Protein AF-T2M434-F1 (afdb_monomer)

Secondary structure (DSSP, 8-state):
-------S----HHHHHHHHHHHHHHHHHHHHHHTT----PPPPHHHHHT-EEEE--S-B-TTT-PBPPTT-EEEE-TTT--EEEHHHHHHHHTT-SB-TTT-PBPP-S-HHHHHHHHHHHHHHHHHHHHHHHHHHH--

Nearest PDB structures (foldseek):
  6w9d-assembly3_H  TM=8.564E-01  e=2.076E-05  Homo sapiens
  5zc4-assembly2_D  TM=8.703E-01  e=7.384E-05  Homo sapiens
  8grm-assembly1_M  TM=8.905E-01  e=2.304E-02  Homo sapiens
  8pp7-assembly1_M  TM=8.721E-01  e=3.009E-02  Homo sapiens
  4b6d-assembly3_C  TM=6.188E-01  e=1.952E-01  Homo sapiens

Organism: Hydra vulgaris (NCBI:txid6087)

Sequence (139 aa):
MSTQSNNVESWDSLEIARIFLATFQMSEELESSLQGKIKNPPASKQFLANLSTVCRKSESCPICLKVFEEKSLVKELPKCKHSFHATCILPWLYKTNTCPMCRYEYPTDDFEYEEKRRLKEKESQREEMLEELHNSMFS

Structure (mmCIF, N/CA/C/O backbone):
data_AF-T2M434-F1
#
_entry.id   AF-T2M434-F1
#
loop_
_atom_site.group_PDB
_atom_site.id
_atom_site.type_symbol
_atom_site.label_atom_id
_atom_site.label_alt_id
_atom_site.label_comp_id
_atom_site.label_asym_id
_atom_site.label_entity_id
_atom_site.label_seq_id
_atom_site.pdbx_PDB_ins_code
_atom_site.Cartn_x
_atom_site.Cartn_y
_atom_site.Cartn_z
_atom_site.occupancy
_atom_site.B_iso_or_equiv
_atom_site.auth_seq_id
_atom_site.auth_comp_id
_atom_site.auth_asym_id
_atom_site.auth_atom_id
_atom_site.pdbx_PDB_model_num
ATOM 1 N N . MET A 1 1 ? 60.894 -8.577 33.785 1.00 42.84 1 MET A N 1
ATOM 2 C CA . MET A 1 1 ? 60.592 -9.120 32.441 1.00 42.84 1 MET A CA 1
ATOM 3 C C . MET A 1 1 ? 59.877 -10.448 32.628 1.00 42.84 1 MET A C 1
ATOM 5 O O . MET A 1 1 ? 60.173 -11.115 33.610 1.00 42.84 1 MET A O 1
ATOM 9 N N . SER A 1 2 ? 58.972 -10.782 31.702 1.00 37.47 2 SER A N 1
ATOM 10 C CA . SER A 1 2 ? 58.293 -12.087 31.563 1.00 37.47 2 SER A CA 1
ATOM 11 C C . SER A 1 2 ? 56.952 -12.256 32.302 1.00 37.47 2 SER A C 1
ATOM 13 O O . SER A 1 2 ? 56.847 -12.897 33.338 1.00 37.47 2 SER A O 1
ATOM 15 N N . THR A 1 3 ? 55.940 -11.614 31.708 1.00 40.78 3 THR A N 1
ATOM 16 C CA . THR A 1 3 ? 54.617 -12.153 31.320 1.00 40.78 3 THR A CA 1
ATOM 17 C C . THR A 1 3 ? 53.878 -13.111 32.263 1.00 40.78 3 THR A C 1
ATOM 19 O O . THR A 1 3 ? 54.177 -14.302 32.334 1.00 40.78 3 THR A O 1
ATOM 22 N N . GLN A 1 4 ? 52.788 -12.594 32.842 1.00 40.03 4 GLN A N 1
ATOM 23 C CA . GLN A 1 4 ? 51.619 -13.373 33.251 1.00 40.03 4 GLN A CA 1
ATOM 24 C C . GLN A 1 4 ? 51.085 -14.166 32.052 1.00 40.03 4 GLN A C 1
ATOM 26 O O . GLN A 1 4 ? 50.664 -13.593 31.051 1.00 40.03 4 GLN A O 1
ATOM 31 N N . SER A 1 5 ? 51.089 -15.487 32.176 1.00 49.00 5 SER A N 1
ATOM 32 C CA . SER A 1 5 ? 50.128 -16.341 31.489 1.00 49.00 5 SER A CA 1
ATOM 33 C C . SER A 1 5 ? 49.047 -16.648 32.511 1.00 49.00 5 SER A C 1
ATOM 35 O O . SER A 1 5 ? 49.385 -17.081 33.605 1.00 49.00 5 SER A O 1
ATOM 37 N N . ASN A 1 6 ? 47.790 -16.338 32.200 1.00 43.94 6 ASN A N 1
ATOM 38 C CA . ASN A 1 6 ? 46.620 -16.997 32.777 1.00 43.94 6 ASN A CA 1
ATOM 39 C C . ASN A 1 6 ? 45.379 -16.661 31.937 1.00 43.94 6 ASN A C 1
ATOM 41 O O . ASN A 1 6 ? 44.705 -15.659 32.141 1.00 43.94 6 ASN A O 1
ATOM 45 N N . ASN A 1 7 ? 45.149 -17.545 30.966 1.00 43.41 7 ASN A N 1
ATOM 46 C CA . ASN A 1 7 ? 43.888 -18.256 30.772 1.00 43.41 7 ASN A CA 1
ATOM 47 C C . ASN A 1 7 ? 42.620 -17.406 30.568 1.00 43.41 7 ASN A C 1
ATOM 49 O O . ASN A 1 7 ? 41.796 -17.252 31.467 1.00 43.41 7 ASN A O 1
ATOM 53 N N . VAL A 1 8 ? 42.432 -16.929 29.339 1.00 48.78 8 VAL A N 1
ATOM 54 C CA . VAL A 1 8 ? 41.105 -16.605 28.809 1.00 48.78 8 VAL A CA 1
ATOM 55 C C . VAL A 1 8 ? 40.689 -17.802 27.948 1.00 48.78 8 VAL A C 1
ATOM 57 O O . VAL A 1 8 ? 41.444 -18.192 27.062 1.00 48.78 8 VAL A O 1
ATOM 60 N N . GLU A 1 9 ? 39.510 -18.362 28.254 1.00 50.59 9 GLU A N 1
ATOM 61 C CA . GLU A 1 9 ? 38.711 -19.298 27.428 1.00 50.59 9 GLU A CA 1
ATOM 62 C C . GLU A 1 9 ? 38.745 -20.800 27.784 1.00 50.59 9 GLU A C 1
ATOM 64 O O . GLU A 1 9 ? 38.896 -21.662 26.924 1.00 50.59 9 GLU A O 1
ATOM 69 N N . SER A 1 10 ? 38.480 -21.141 29.052 1.00 46.62 10 SER A N 1
ATOM 70 C CA . SER A 1 10 ? 37.902 -22.450 29.414 1.00 46.62 10 SER A CA 1
ATOM 71 C C . SER A 1 10 ? 36.373 -22.352 29.394 1.00 46.62 10 SER A C 1
ATOM 73 O O . SER A 1 10 ? 35.729 -22.325 30.442 1.00 46.62 10 SER A O 1
ATOM 75 N N . TRP A 1 11 ? 35.787 -22.253 28.203 1.00 49.69 11 TRP A N 1
ATOM 76 C CA . TRP A 1 11 ? 34.337 -22.322 28.040 1.00 49.69 11 TRP A CA 1
ATOM 77 C C . TRP A 1 11 ? 33.923 -23.795 28.096 1.00 49.69 11 TRP A C 1
ATOM 79 O O . TRP A 1 11 ? 34.223 -24.568 27.186 1.00 49.69 11 TRP A O 1
ATOM 89 N N . ASP A 1 12 ? 33.297 -24.200 29.202 1.00 66.88 12 ASP A N 1
ATOM 90 C CA . ASP A 1 12 ? 32.753 -25.547 29.372 1.00 66.88 12 ASP A CA 1
ATOM 91 C C . ASP A 1 12 ? 31.847 -25.877 28.172 1.00 66.88 12 ASP A C 1
ATOM 93 O O . ASP A 1 12 ? 30.982 -25.087 27.784 1.00 66.88 12 ASP A O 1
ATOM 97 N N . SER A 1 13 ? 32.059 -27.043 27.556 1.00 61.06 13 SER A N 1
ATOM 98 C CA . SER A 1 13 ? 31.261 -27.512 26.416 1.00 61.06 13 SER A CA 1
ATOM 99 C C . SER A 1 13 ? 29.768 -27.568 26.756 1.00 61.06 13 SER A C 1
ATOM 101 O O . SER A 1 13 ? 28.928 -27.391 25.875 1.00 61.06 13 SER A O 1
ATOM 103 N N . LEU A 1 14 ? 29.436 -27.753 28.038 1.00 60.00 14 LEU A N 1
ATOM 104 C CA . LEU A 1 14 ? 28.069 -27.700 28.548 1.00 60.00 14 LEU A CA 1
ATOM 105 C C . LEU A 1 14 ? 27.518 -26.269 28.625 1.00 60.00 14 LEU A C 1
ATOM 107 O O . LEU A 1 14 ? 26.322 -26.076 28.425 1.00 60.00 14 LEU A O 1
ATOM 111 N N . GLU A 1 15 ? 28.363 -25.265 28.858 1.00 65.44 15 GLU A N 1
ATOM 112 C CA . GLU A 1 15 ? 27.974 -23.851 28.904 1.00 65.44 15 GLU A CA 1
ATOM 113 C C . GLU A 1 15 ? 27.746 -23.301 27.493 1.00 65.44 15 GLU A C 1
ATOM 115 O O . GLU A 1 15 ? 26.743 -22.641 27.232 1.00 65.44 15 GLU A O 1
ATOM 120 N N . ILE A 1 16 ? 28.612 -23.673 26.545 1.00 67.56 16 ILE A N 1
ATOM 121 C CA . ILE A 1 16 ? 28.405 -23.383 25.121 1.00 67.56 16 ILE A CA 1
ATOM 122 C C . ILE A 1 16 ? 27.122 -24.062 24.635 1.00 67.56 16 ILE A C 1
ATOM 124 O O . ILE A 1 16 ? 26.317 -23.417 23.971 1.00 67.56 16 ILE A O 1
ATOM 128 N N . ALA A 1 17 ? 26.882 -25.328 25.000 1.00 70.56 17 ALA A N 1
ATOM 129 C CA . ALA A 1 17 ? 25.649 -26.031 24.647 1.00 70.56 17 ALA A CA 1
ATOM 130 C C . ALA A 1 17 ? 24.404 -25.379 25.270 1.00 70.56 17 ALA A C 1
ATOM 132 O O . ALA A 1 17 ? 23.387 -25.270 24.593 1.00 70.56 17 ALA A O 1
ATOM 133 N N . ARG A 1 18 ? 24.479 -24.893 26.517 1.00 73.19 18 ARG A N 1
ATOM 134 C CA . ARG A 1 18 ? 23.401 -24.131 27.172 1.00 73.19 18 ARG A CA 1
ATOM 135 C C . ARG A 1 18 ? 23.118 -22.812 26.474 1.00 73.19 18 ARG A C 1
ATOM 137 O O . ARG A 1 18 ? 21.955 -22.503 26.248 1.00 73.19 18 ARG A O 1
ATOM 144 N N . ILE A 1 19 ? 24.157 -22.067 26.103 1.00 70.50 19 ILE A N 1
ATOM 145 C CA . ILE A 1 19 ? 24.026 -20.828 25.332 1.00 70.50 19 ILE A CA 1
ATOM 146 C C . ILE A 1 19 ? 23.423 -21.132 23.959 1.00 70.50 19 ILE A C 1
ATOM 148 O O . ILE A 1 19 ? 22.521 -20.422 23.540 1.00 70.50 19 ILE A O 1
ATOM 152 N N . PHE A 1 20 ? 23.854 -22.198 23.281 1.00 71.88 20 PHE A N 1
ATOM 153 C CA . PHE A 1 20 ? 23.341 -22.587 21.963 1.00 71.88 20 PHE A CA 1
ATOM 154 C C . PHE A 1 20 ? 21.888 -23.082 22.011 1.00 71.88 20 PHE A C 1
ATOM 156 O O . PHE A 1 20 ? 21.101 -22.756 21.132 1.00 71.88 20 PHE A O 1
ATOM 163 N N . LEU A 1 21 ? 21.503 -23.836 23.047 1.00 68.56 21 LEU A N 1
ATOM 164 C CA . LEU A 1 21 ? 20.117 -24.250 23.289 1.00 68.56 21 LEU A CA 1
ATOM 165 C C . LEU A 1 21 ? 19.242 -23.060 23.680 1.00 68.56 21 LEU A C 1
ATOM 167 O O . LEU A 1 21 ? 18.141 -22.941 23.162 1.00 68.56 21 LEU A O 1
ATOM 171 N N . ALA A 1 22 ? 19.739 -22.151 24.521 1.00 66.00 22 ALA A N 1
ATOM 172 C CA . ALA A 1 22 ? 19.029 -20.930 24.876 1.00 66.00 22 ALA A CA 1
ATOM 173 C C . ALA A 1 22 ? 18.864 -20.006 23.662 1.00 66.00 22 ALA A C 1
ATOM 175 O O . ALA A 1 22 ? 17.779 -19.480 23.465 1.00 66.00 22 ALA A O 1
ATOM 176 N N . THR A 1 23 ? 19.873 -19.848 22.798 1.00 59.28 23 THR A N 1
ATOM 177 C CA . THR A 1 23 ? 19.755 -19.049 21.565 1.00 59.28 23 THR A CA 1
ATOM 178 C C . THR A 1 23 ? 18.909 -19.733 20.493 1.00 59.28 23 THR A C 1
ATOM 180 O O . THR A 1 23 ? 18.201 -19.046 19.764 1.00 59.28 23 THR A O 1
ATOM 183 N N . PHE A 1 24 ? 18.913 -21.066 20.417 1.00 62.19 24 PHE A N 1
ATOM 184 C CA . PHE A 1 24 ? 18.011 -21.841 19.561 1.00 62.19 24 PHE A CA 1
ATOM 185 C C . PHE A 1 24 ? 16.554 -21.734 20.038 1.00 62.19 24 PHE A C 1
ATOM 187 O O . PHE A 1 24 ? 15.651 -21.503 19.239 1.00 62.19 24 PHE A O 1
ATOM 194 N N . GLN A 1 25 ? 16.322 -21.770 21.347 1.00 55.19 25 GLN A N 1
ATOM 195 C CA . GLN A 1 25 ? 15.005 -21.565 21.951 1.00 55.19 25 GLN A CA 1
ATOM 196 C C . GLN A 1 25 ? 14.549 -20.097 21.827 1.00 55.19 25 GLN A C 1
ATOM 198 O O . GLN A 1 25 ? 13.386 -19.827 21.535 1.00 55.19 25 GLN A O 1
ATOM 203 N N . MET A 1 26 ? 15.485 -19.142 21.888 1.00 51.06 26 MET A N 1
ATOM 204 C CA . MET A 1 26 ? 15.241 -17.746 21.506 1.00 51.06 26 MET A CA 1
ATOM 205 C C . MET A 1 26 ? 15.008 -17.565 19.999 1.00 51.06 26 MET A C 1
ATOM 207 O O . MET A 1 26 ? 14.411 -16.567 19.599 1.00 51.06 26 MET A O 1
ATOM 211 N N . SER A 1 27 ? 15.456 -18.499 19.153 1.00 58.31 27 SER A N 1
ATOM 212 C CA . SER A 1 27 ? 15.190 -18.464 17.713 1.00 58.31 27 SER A CA 1
ATOM 213 C C . SER A 1 27 ? 13.774 -18.932 17.379 1.00 58.31 27 SER A C 1
ATOM 215 O O . SER A 1 27 ? 13.164 -18.338 16.502 1.00 58.31 27 SER A O 1
ATOM 217 N N . GLU A 1 28 ? 13.194 -19.874 18.132 1.00 54.22 28 GLU A N 1
ATOM 218 C CA . GLU A 1 28 ? 11.778 -20.267 18.005 1.00 54.22 28 GLU A CA 1
ATOM 219 C C . GLU A 1 28 ? 10.820 -19.173 18.506 1.00 54.22 28 GLU A C 1
ATOM 221 O O . GLU A 1 28 ? 9.796 -18.903 17.878 1.00 54.22 28 GLU A O 1
ATOM 226 N N . GLU A 1 29 ? 11.160 -18.475 19.594 1.00 52.56 29 GLU A N 1
ATOM 227 C CA . GLU A 1 29 ? 10.402 -17.298 20.047 1.00 52.56 29 GLU A CA 1
ATOM 228 C C . GLU A 1 29 ? 10.556 -16.111 19.087 1.00 52.56 29 GLU A C 1
ATOM 230 O O . GLU A 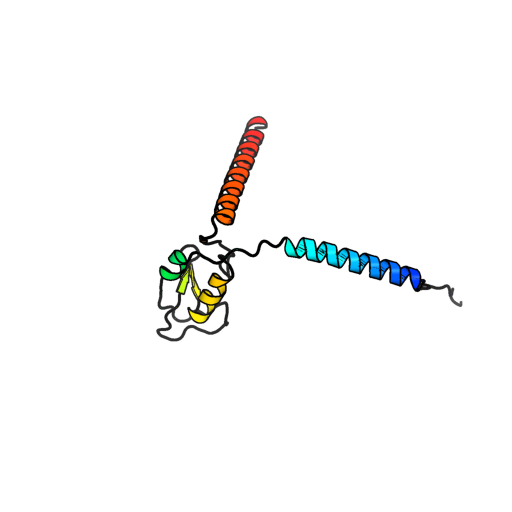1 29 ? 9.592 -15.380 18.841 1.00 52.56 29 GLU A O 1
ATOM 235 N N . LEU A 1 30 ? 11.736 -15.942 18.479 1.00 52.56 30 LEU A N 1
ATOM 236 C CA . LEU A 1 30 ? 11.935 -14.988 17.393 1.00 52.56 30 LEU A CA 1
ATOM 237 C C . LEU A 1 30 ? 11.176 -15.416 16.135 1.00 52.56 30 LEU A C 1
ATOM 239 O O . LEU A 1 30 ? 10.641 -14.545 15.468 1.00 52.56 30 LEU A O 1
ATOM 243 N N . GLU A 1 31 ? 11.066 -16.705 15.815 1.00 55.06 31 GLU A N 1
ATOM 244 C CA . GLU A 1 31 ? 10.256 -17.199 14.699 1.00 55.06 31 GLU A CA 1
ATOM 245 C C . GLU A 1 31 ? 8.771 -16.961 14.954 1.00 55.06 31 GLU A C 1
ATOM 247 O O . GLU A 1 31 ? 8.134 -16.330 14.119 1.00 55.06 31 GLU A O 1
ATOM 252 N N . SER A 1 32 ? 8.249 -17.282 16.140 1.00 46.38 32 SER A N 1
ATOM 253 C CA . SER A 1 32 ? 6.879 -16.939 16.553 1.00 46.38 32 SER A CA 1
ATOM 254 C C . SER A 1 32 ? 6.623 -15.419 16.507 1.00 46.38 32 SER A C 1
ATOM 256 O O . SER A 1 32 ? 5.601 -14.959 15.990 1.00 46.38 32 SER A O 1
ATOM 258 N N . SER A 1 33 ? 7.606 -14.609 16.919 1.00 42.53 33 SER A N 1
ATOM 259 C CA . SER A 1 33 ? 7.600 -13.142 16.779 1.00 42.53 33 SER A CA 1
ATOM 260 C C . SER A 1 33 ? 7.716 -12.674 15.311 1.00 42.53 33 SER A C 1
ATOM 262 O O . SER A 1 33 ? 7.094 -11.690 14.903 1.00 42.53 33 SER A O 1
ATOM 264 N N . LEU A 1 34 ? 8.422 -13.416 14.451 1.00 51.66 34 LEU A N 1
ATOM 265 C CA . LEU A 1 34 ? 8.511 -13.198 13.001 1.00 51.66 34 LEU A CA 1
ATOM 266 C C . LEU A 1 34 ? 7.235 -13.651 12.272 1.00 51.66 34 LEU A C 1
ATOM 268 O O . LEU A 1 34 ? 6.874 -13.039 11.262 1.00 51.66 34 LEU A O 1
ATOM 272 N N . GLN A 1 35 ? 6.513 -14.648 12.792 1.00 52.78 35 GLN A N 1
ATOM 273 C CA . GLN A 1 35 ? 5.155 -15.016 12.389 1.00 52.78 35 GLN A CA 1
ATOM 274 C C . GLN A 1 35 ? 4.116 -13.975 12.844 1.00 52.78 35 GLN A C 1
ATOM 276 O O . GLN A 1 35 ? 2.995 -13.973 12.339 1.00 52.78 35 GLN A O 1
ATOM 281 N N . GLY A 1 36 ? 4.516 -13.011 13.678 1.00 45.81 36 GLY A N 1
ATOM 282 C CA . GLY A 1 36 ? 3.777 -11.784 13.974 1.00 45.81 36 GLY A CA 1
ATOM 283 C C . GLY A 1 36 ? 3.910 -10.673 12.922 1.00 45.81 36 GLY A C 1
ATOM 284 O O . GLY A 1 36 ? 3.300 -9.613 13.074 1.00 45.81 36 GLY A O 1
ATOM 285 N N . LYS A 1 37 ? 4.661 -10.866 11.826 1.00 52.03 37 LYS A N 1
ATOM 286 C CA . LYS A 1 37 ? 4.559 -9.966 10.668 1.00 52.03 37 LYS A CA 1
ATOM 287 C C . LYS A 1 37 ? 3.258 -10.288 9.952 1.00 52.03 37 LYS A C 1
ATOM 289 O O . LYS A 1 37 ? 3.235 -11.163 9.089 1.00 52.03 37 LYS A O 1
ATOM 294 N N . ILE A 1 38 ? 2.188 -9.570 10.290 1.00 54.91 38 ILE A N 1
ATOM 295 C CA . ILE A 1 38 ? 0.992 -9.485 9.447 1.00 54.91 38 ILE A CA 1
ATOM 296 C C . ILE A 1 38 ? 1.497 -9.088 8.060 1.00 54.91 38 ILE A C 1
ATOM 298 O O . ILE A 1 38 ? 1.835 -7.930 7.821 1.00 54.91 38 ILE A O 1
ATOM 302 N N . LYS A 1 39 ? 1.657 -10.064 7.161 1.00 69.62 39 LYS A N 1
ATOM 303 C CA . LYS A 1 39 ? 1.973 -9.771 5.771 1.00 69.62 39 LYS A CA 1
ATOM 304 C C . LYS A 1 39 ? 0.773 -8.983 5.281 1.00 69.62 39 LYS A C 1
ATOM 306 O O . LYS A 1 39 ? -0.343 -9.490 5.343 1.00 69.62 39 LYS A O 1
ATOM 311 N N . ASN A 1 40 ? 1.009 -7.734 4.889 1.00 84.25 40 ASN A N 1
ATOM 312 C CA . ASN A 1 40 ? 0.006 -6.893 4.258 1.00 84.25 40 ASN A CA 1
ATOM 313 C C . ASN A 1 40 ? -0.797 -7.740 3.255 1.00 84.25 40 ASN A C 1
ATOM 315 O O . ASN A 1 40 ? -0.167 -8.409 2.427 1.00 84.25 40 ASN A O 1
ATOM 319 N N . PRO A 1 41 ? -2.137 -7.756 3.335 1.00 92.44 41 PRO A N 1
ATOM 320 C CA . PRO A 1 41 ? -2.952 -8.562 2.443 1.00 92.44 41 PRO A CA 1
ATOM 321 C C . PRO A 1 41 ? -2.779 -8.081 0.997 1.00 92.44 41 PRO A C 1
ATOM 323 O O . PRO A 1 41 ? -2.265 -6.981 0.761 1.00 92.44 41 PRO A O 1
ATOM 326 N N . PRO A 1 42 ? -3.196 -8.878 0.004 1.00 94.56 42 PRO A N 1
ATOM 327 C CA . PRO A 1 42 ? -3.206 -8.436 -1.385 1.00 94.56 42 PRO A CA 1
ATOM 328 C C . PRO A 1 42 ? -4.048 -7.168 -1.564 1.00 94.56 42 PRO A C 1
ATOM 330 O O . PRO A 1 42 ? -5.014 -6.937 -0.838 1.00 94.56 42 PRO A O 1
ATOM 333 N N . ALA A 1 43 ? -3.717 -6.350 -2.559 1.00 95.50 43 ALA A N 1
ATOM 334 C CA . ALA A 1 43 ? -4.565 -5.225 -2.937 1.00 95.50 43 ALA A CA 1
ATOM 335 C C . ALA A 1 43 ? -5.921 -5.706 -3.489 1.00 95.50 43 ALA A C 1
ATOM 337 O O . ALA A 1 43 ? -6.023 -6.795 -4.059 1.00 95.50 43 ALA A O 1
ATOM 338 N N . SER A 1 44 ? -6.951 -4.868 -3.361 1.00 96.19 44 SER A N 1
ATOM 339 C CA . SER A 1 44 ? -8.295 -5.157 -3.863 1.00 96.19 44 SER A CA 1
ATOM 340 C C . SER A 1 44 ? -8.280 -5.431 -5.366 1.00 96.19 44 SER A C 1
ATOM 342 O O . SER A 1 44 ? -7.644 -4.713 -6.146 1.00 96.19 44 SER A O 1
ATOM 344 N N . LYS A 1 45 ? -9.041 -6.434 -5.809 1.00 93.81 45 LYS A N 1
ATOM 345 C CA . LYS A 1 45 ? -9.163 -6.765 -7.238 1.00 93.81 45 LYS A CA 1
ATOM 346 C C . LYS A 1 45 ? -9.693 -5.588 -8.055 1.00 93.81 45 LYS A C 1
ATOM 348 O O . LYS A 1 45 ? -9.218 -5.348 -9.165 1.00 93.81 45 LYS A O 1
ATOM 353 N N . GLN A 1 46 ? -10.645 -4.835 -7.500 1.00 94.12 46 GLN A N 1
ATOM 354 C CA . GLN A 1 46 ? -11.196 -3.646 -8.154 1.00 94.12 46 GLN A CA 1
ATOM 355 C C . GLN A 1 46 ? -10.139 -2.550 -8.282 1.00 94.12 46 GLN A C 1
ATOM 357 O O . GLN A 1 46 ? -10.025 -1.910 -9.327 1.00 94.12 46 GLN A O 1
ATOM 362 N N . PHE A 1 47 ? -9.328 -2.366 -7.240 1.00 94.06 47 PHE A N 1
ATOM 363 C CA . PHE A 1 47 ? -8.223 -1.417 -7.268 1.00 94.06 47 PHE A CA 1
ATOM 364 C C . PHE A 1 47 ? -7.218 -1.759 -8.379 1.00 94.06 47 PHE A C 1
ATOM 366 O O . PHE A 1 47 ? -6.844 -0.882 -9.156 1.00 94.06 47 PHE A O 1
ATOM 373 N N . LEU A 1 48 ? -6.842 -3.035 -8.515 1.00 93.44 48 LEU A N 1
ATOM 374 C CA . LEU A 1 48 ? -5.921 -3.496 -9.560 1.00 93.44 48 LEU A CA 1
ATOM 375 C C . LEU A 1 48 ? -6.465 -3.299 -10.978 1.00 93.44 48 LEU A C 1
ATOM 377 O O . LEU A 1 48 ? -5.720 -2.884 -11.868 1.00 93.44 48 LEU A O 1
ATOM 381 N N . ALA A 1 49 ? -7.754 -3.574 -11.187 1.00 91.12 49 ALA A N 1
ATOM 382 C CA . ALA A 1 49 ? -8.410 -3.396 -12.481 1.00 91.12 49 ALA A CA 1
ATOM 383 C C . ALA A 1 49 ? -8.442 -1.922 -12.921 1.00 91.12 49 ALA A C 1
ATOM 385 O O . ALA A 1 49 ? -8.280 -1.626 -14.104 1.00 91.12 49 ALA A O 1
ATOM 386 N N . ASN A 1 50 ? -8.581 -1.004 -11.962 1.00 93.06 50 ASN A N 1
ATOM 387 C CA . ASN A 1 50 ? -8.714 0.433 -12.201 1.00 93.06 50 ASN A CA 1
ATOM 388 C C . ASN A 1 50 ? -7.378 1.198 -12.213 1.00 93.06 50 ASN A C 1
ATOM 390 O O . ASN A 1 50 ? -7.376 2.429 -12.240 1.00 93.06 50 ASN A O 1
ATOM 394 N N . LEU A 1 51 ? -6.231 0.507 -12.194 1.00 91.44 51 LEU A N 1
ATOM 395 C CA . LEU A 1 51 ? -4.925 1.167 -12.253 1.00 91.44 51 LEU A CA 1
ATOM 396 C C . LEU A 1 51 ? -4.735 1.924 -13.573 1.00 91.44 51 LEU A C 1
ATOM 398 O O . LEU A 1 51 ? -4.788 1.329 -14.663 1.00 91.44 51 LEU A O 1
ATOM 402 N N . SER A 1 52 ? -4.427 3.220 -13.455 1.00 90.06 52 SER A N 1
ATOM 403 C CA . SER A 1 52 ? -4.150 4.088 -14.594 1.00 90.06 52 SER A CA 1
ATOM 404 C C . SER A 1 52 ? -2.946 3.569 -15.373 1.00 90.06 52 SER A C 1
ATOM 406 O O . SER A 1 52 ? -1.951 3.091 -14.822 1.00 90.06 52 SER A O 1
ATOM 408 N N . THR A 1 53 ? -3.071 3.625 -16.697 1.00 91.19 53 THR A N 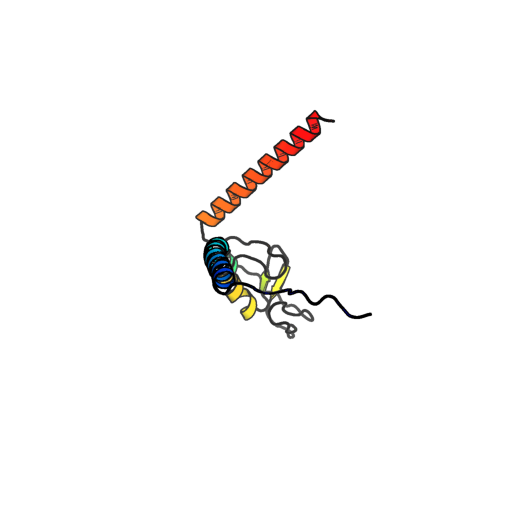1
ATOM 409 C CA . THR A 1 53 ? -1.992 3.265 -17.613 1.00 91.19 53 THR A CA 1
ATOM 410 C C . THR A 1 53 ? -1.511 4.543 -18.265 1.00 91.19 53 THR A C 1
ATOM 412 O O . THR A 1 53 ? -2.287 5.216 -18.940 1.00 91.19 53 THR A O 1
ATOM 415 N N . VAL A 1 54 ? -0.254 4.894 -18.027 1.00 88.00 54 VAL A N 1
ATOM 416 C CA . VAL A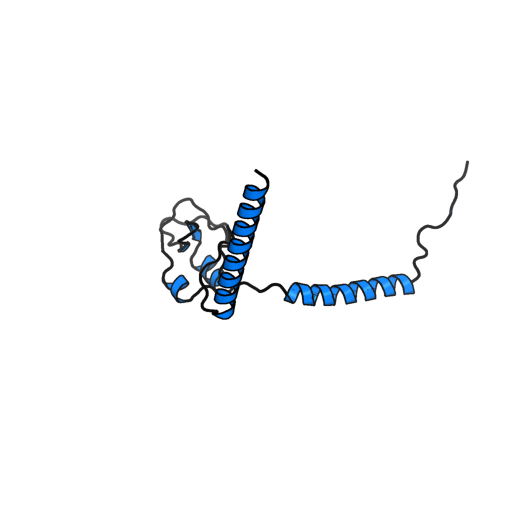 1 54 ? 0.355 6.129 -18.525 1.00 88.00 54 VAL A CA 1
ATOM 417 C C . VAL A 1 54 ? 1.545 5.791 -19.418 1.00 88.00 54 VAL A C 1
ATOM 419 O O . VAL A 1 54 ? 2.138 4.717 -19.313 1.00 88.00 54 VAL A O 1
ATOM 422 N N . CYS A 1 55 ? 1.893 6.705 -20.321 1.00 85.06 55 CYS A N 1
ATOM 423 C CA . CYS A 1 55 ? 3.109 6.608 -21.121 1.00 85.06 55 CYS A CA 1
ATOM 424 C C . CYS A 1 55 ? 4.193 7.455 -20.447 1.00 85.06 55 CYS A C 1
ATOM 426 O O . CYS A 1 55 ? 4.137 8.683 -20.502 1.00 85.06 55 CYS A O 1
ATOM 428 N N . ARG A 1 56 ? 5.178 6.809 -19.817 1.00 80.31 56 ARG A N 1
ATOM 429 C CA . ARG A 1 56 ? 6.368 7.480 -19.271 1.00 80.31 56 ARG A CA 1
ATOM 430 C C . ARG A 1 56 ? 7.534 7.318 -20.240 1.00 80.31 56 ARG A C 1
ATOM 432 O O . ARG A 1 56 ? 7.714 6.249 -20.815 1.00 80.31 56 ARG A O 1
ATOM 439 N N . LYS A 1 57 ? 8.311 8.386 -20.423 1.00 74.44 57 LYS A N 1
ATOM 440 C CA . LYS A 1 57 ? 9.561 8.391 -21.196 1.00 74.44 57 LYS A CA 1
ATOM 441 C C . LYS A 1 57 ? 10.701 8.812 -20.273 1.00 74.44 57 LYS A C 1
ATOM 443 O O . LYS A 1 57 ? 10.490 9.664 -19.416 1.00 74.44 57 LYS A O 1
ATOM 448 N N . SER A 1 58 ? 11.881 8.226 -20.457 1.00 75.38 58 SER A N 1
ATOM 449 C CA . SER A 1 58 ? 13.120 8.591 -19.744 1.00 75.38 58 SER A CA 1
ATOM 450 C C . SER A 1 58 ? 13.135 8.360 -18.223 1.00 75.38 58 SER A C 1
ATOM 452 O O . SER A 1 58 ? 14.122 8.687 -17.573 1.00 75.38 58 SER A O 1
ATOM 454 N N . GLU A 1 59 ? 12.085 7.770 -17.650 1.00 84.94 59 GLU A N 1
ATOM 455 C CA . GLU A 1 59 ? 12.076 7.260 -16.273 1.00 84.94 59 GLU A CA 1
ATOM 456 C C . GLU A 1 59 ? 12.483 5.772 -16.251 1.00 84.94 59 GLU A C 1
ATOM 458 O O . GLU A 1 59 ? 12.481 5.095 -17.285 1.00 84.94 59 GLU A O 1
ATOM 463 N N . SER A 1 60 ? 12.827 5.241 -15.076 1.00 89.75 60 SER A N 1
ATOM 464 C CA . SER A 1 60 ? 13.153 3.825 -14.881 1.00 89.75 60 SER A CA 1
ATOM 465 C C . SER A 1 60 ? 12.207 3.161 -13.887 1.00 89.75 60 SER A C 1
ATOM 467 O O . SER A 1 60 ? 11.691 3.789 -12.964 1.00 89.75 60 SER A O 1
ATOM 469 N N . CYS A 1 61 ? 11.964 1.865 -14.074 1.00 92.50 61 CYS A N 1
ATOM 470 C CA . CYS A 1 61 ? 11.151 1.088 -13.152 1.00 92.50 61 CYS A CA 1
ATOM 471 C C . CYS A 1 61 ? 11.959 0.759 -11.887 1.00 92.50 61 CYS A C 1
ATOM 473 O O . CYS A 1 61 ? 12.946 0.032 -11.995 1.00 92.50 61 CYS A O 1
ATOM 475 N N . PRO A 1 62 ? 11.520 1.163 -10.680 1.00 90.62 62 PRO A N 1
ATOM 476 C CA . PRO A 1 62 ? 12.285 0.913 -9.454 1.00 90.62 62 PRO A CA 1
ATOM 477 C C . PRO A 1 62 ? 12.415 -0.566 -9.063 1.00 90.62 62 PRO A C 1
ATOM 479 O O . PRO A 1 62 ? 13.260 -0.914 -8.250 1.00 90.62 62 PRO A O 1
ATOM 482 N N . ILE A 1 63 ? 11.574 -1.443 -9.627 1.00 92.00 63 ILE A N 1
ATOM 483 C CA . ILE A 1 63 ? 11.568 -2.880 -9.314 1.00 92.00 63 ILE A CA 1
ATOM 484 C C . ILE A 1 63 ? 12.605 -3.634 -10.152 1.00 92.00 63 ILE A C 1
ATOM 486 O O . ILE A 1 63 ? 13.365 -4.433 -9.619 1.00 92.00 63 ILE A O 1
ATOM 490 N N . CYS A 1 64 ? 12.624 -3.415 -11.471 1.00 92.69 64 CYS A N 1
ATOM 491 C CA . CYS A 1 64 ? 13.536 -4.123 -12.377 1.00 92.69 64 CYS A CA 1
ATOM 492 C C . CYS A 1 64 ? 14.741 -3.286 -12.819 1.00 92.69 64 CYS A C 1
ATOM 494 O O . CYS A 1 64 ? 15.590 -3.795 -13.545 1.00 92.69 64 CYS A O 1
ATOM 496 N N . LEU A 1 65 ? 14.796 -2.015 -12.411 1.00 91.06 65 LEU A N 1
ATOM 497 C CA . LEU A 1 65 ? 15.849 -1.040 -12.712 1.00 91.06 65 LEU A CA 1
ATOM 498 C C . LEU A 1 65 ? 16.062 -0.770 -14.214 1.00 91.06 65 LEU A C 1
ATOM 500 O O . LEU A 1 65 ? 17.062 -0.176 -14.605 1.00 91.06 65 LEU A O 1
ATOM 504 N N . LYS A 1 66 ? 15.113 -1.176 -15.068 1.00 89.94 66 LYS A N 1
ATOM 505 C CA . LYS A 1 66 ? 15.144 -0.928 -16.516 1.00 89.94 66 LYS A CA 1
ATOM 506 C C . LYS A 1 66 ? 14.456 0.390 -16.859 1.00 89.94 66 LYS A C 1
ATOM 508 O O . LYS A 1 66 ? 13.436 0.730 -16.258 1.00 89.94 66 LYS A O 1
ATOM 513 N N . VAL A 1 67 ? 15.009 1.101 -17.840 1.00 88.75 67 VAL A N 1
ATOM 514 C CA . VAL A 1 67 ? 14.429 2.330 -18.404 1.00 88.75 67 VAL A CA 1
ATOM 515 C C . VAL A 1 67 ? 13.152 1.987 -19.170 1.00 88.75 67 VAL A C 1
ATOM 517 O O . VAL A 1 67 ? 13.082 0.949 -19.827 1.00 88.75 67 VAL A O 1
ATOM 520 N N . PHE A 1 68 ? 12.144 2.850 -19.078 1.00 87.62 68 PHE A N 1
ATOM 521 C CA . PHE A 1 68 ? 10.926 2.729 -19.870 1.00 87.62 68 PHE A CA 1
ATOM 522 C C . PHE A 1 68 ? 11.214 3.033 -21.344 1.00 87.62 68 PHE A C 1
ATOM 524 O O . PHE A 1 68 ? 11.702 4.113 -21.684 1.00 87.62 68 PHE A O 1
ATOM 531 N N . GLU A 1 69 ? 10.903 2.079 -22.221 1.00 81.19 69 GLU A N 1
ATOM 532 C CA . GLU A 1 69 ? 11.030 2.250 -23.670 1.00 81.19 69 GLU A CA 1
ATOM 533 C C . GLU A 1 69 ? 10.045 3.301 -24.202 1.00 81.19 69 GLU A C 1
ATOM 535 O O . GLU A 1 69 ? 9.002 3.582 -23.597 1.00 81.19 69 GLU A O 1
ATOM 540 N N . GLU A 1 70 ? 10.349 3.882 -25.366 1.00 66.81 70 GLU A N 1
ATOM 541 C CA . GLU A 1 70 ? 9.414 4.782 -26.032 1.00 66.81 70 GLU A CA 1
ATOM 542 C C . GLU A 1 70 ? 8.107 4.041 -26.337 1.00 66.81 70 GLU A C 1
ATOM 544 O O . GLU A 1 70 ? 8.084 3.100 -27.126 1.00 66.81 70 GLU A O 1
ATOM 549 N N . LYS A 1 71 ? 7.011 4.515 -25.728 1.00 68.75 71 LYS A N 1
ATOM 550 C CA . LYS A 1 71 ? 5.659 3.921 -25.756 1.00 68.75 71 LYS A CA 1
ATOM 551 C C . LYS A 1 71 ? 5.442 2.739 -24.805 1.00 68.75 71 LYS A C 1
ATOM 553 O O . LYS A 1 71 ? 4.428 2.053 -24.934 1.00 68.75 71 LYS A O 1
ATOM 558 N N . SER A 1 72 ? 6.320 2.509 -23.825 1.00 75.44 72 SER A N 1
ATOM 559 C CA . SER A 1 72 ? 6.023 1.514 -22.793 1.00 75.44 72 SER A CA 1
ATOM 560 C C . SER A 1 72 ? 4.815 1.967 -21.958 1.00 75.44 72 SER A C 1
ATOM 562 O O . SER A 1 72 ? 4.774 3.081 -21.426 1.00 75.44 72 SER A O 1
ATOM 564 N N . LEU A 1 73 ? 3.802 1.103 -21.890 1.00 84.00 73 LEU A N 1
ATOM 565 C CA . LEU A 1 73 ? 2.618 1.309 -21.065 1.00 84.00 73 LEU A CA 1
ATOM 566 C C . LEU A 1 73 ? 2.951 0.902 -19.630 1.00 84.00 73 LEU A C 1
ATOM 568 O O . LEU A 1 73 ? 3.128 -0.282 -19.330 1.00 84.00 73 LEU A O 1
ATOM 572 N N . VAL A 1 74 ? 3.034 1.888 -18.742 1.00 91.56 74 VAL A N 1
ATOM 573 C CA . VAL A 1 74 ? 3.344 1.673 -17.327 1.00 91.56 74 VAL A CA 1
ATOM 574 C C . VAL A 1 74 ? 2.096 1.869 -16.487 1.00 91.56 74 VAL A C 1
ATOM 576 O O . VAL A 1 74 ? 1.197 2.635 -16.837 1.00 91.56 74 VAL A O 1
ATOM 579 N N . LYS A 1 75 ? 2.027 1.153 -15.370 1.00 93.38 75 LYS A N 1
ATOM 580 C CA . LYS A 1 75 ? 0.984 1.333 -14.368 1.00 93.38 75 LYS A CA 1
ATOM 581 C C . LYS A 1 75 ? 1.442 2.382 -13.369 1.00 93.38 75 LYS A C 1
ATOM 583 O O . LYS A 1 75 ? 2.531 2.263 -12.806 1.00 93.38 75 LYS A O 1
ATOM 588 N N . GLU A 1 76 ? 0.605 3.386 -13.157 1.00 93.75 76 GLU A N 1
ATOM 589 C CA . GLU A 1 76 ? 0.829 4.431 -12.165 1.00 93.75 76 GLU A CA 1
ATOM 590 C C . GLU A 1 76 ? -0.112 4.221 -10.978 1.00 93.75 76 GLU A C 1
ATOM 592 O O . GLU A 1 76 ? -1.293 3.906 -11.129 1.00 93.75 76 GLU A O 1
ATOM 597 N N . LEU A 1 77 ? 0.427 4.370 -9.771 1.00 94.62 77 LEU A N 1
ATOM 598 C CA . LEU A 1 77 ? -0.364 4.286 -8.553 1.00 94.62 77 LEU A CA 1
ATOM 599 C C . LEU A 1 77 ? -1.027 5.643 -8.239 1.00 94.62 77 LEU A C 1
ATOM 601 O O . LEU A 1 77 ? -0.321 6.647 -8.145 1.00 94.62 77 LEU A O 1
ATOM 605 N N . PRO A 1 78 ? -2.348 5.710 -7.994 1.00 92.81 78 PRO A N 1
ATOM 606 C CA . PRO A 1 78 ? -3.099 6.971 -8.016 1.00 92.81 78 PRO A CA 1
ATOM 607 C C . PRO A 1 78 ? -2.770 7.946 -6.875 1.00 92.81 78 PRO A C 1
ATOM 609 O O . PRO A 1 78 ? -2.874 9.156 -7.057 1.00 92.81 78 PRO A O 1
ATOM 612 N N . LYS A 1 79 ? -2.383 7.450 -5.691 1.00 94.19 79 LYS A N 1
ATOM 613 C CA . LYS A 1 79 ? -2.105 8.304 -4.521 1.00 94.19 79 LYS A CA 1
ATOM 614 C C . LYS A 1 79 ? -0.673 8.827 -4.512 1.00 94.19 79 LYS A C 1
ATOM 616 O O . LYS A 1 79 ? -0.460 10.016 -4.311 1.00 94.19 79 LYS A O 1
ATOM 621 N N . CYS A 1 80 ? 0.302 7.954 -4.759 1.00 94.25 80 CYS A N 1
ATOM 622 C CA . CYS A 1 80 ? 1.720 8.311 -4.697 1.00 94.25 80 CYS A CA 1
ATOM 623 C C . CYS A 1 80 ? 2.362 8.621 -6.060 1.00 94.25 80 CYS A C 1
ATOM 625 O O . CYS A 1 80 ? 3.516 9.027 -6.087 1.00 94.25 80 CYS A O 1
ATOM 627 N N . LYS A 1 81 ? 1.653 8.409 -7.179 1.00 92.25 81 LYS A N 1
ATOM 628 C CA . LYS A 1 81 ? 2.108 8.654 -8.566 1.00 92.25 81 LYS A CA 1
ATOM 629 C C . LYS A 1 81 ? 3.396 7.922 -8.974 1.00 92.25 81 LYS A C 1
ATOM 631 O O . LYS A 1 81 ? 4.049 8.284 -9.948 1.00 92.25 81 LYS A O 1
ATOM 636 N N . HIS A 1 82 ? 3.760 6.864 -8.251 1.00 93.56 82 HIS A N 1
ATOM 637 C CA . HIS A 1 82 ? 4.893 6.013 -8.613 1.00 93.56 82 HIS A CA 1
ATOM 638 C C . HIS A 1 82 ? 4.518 5.115 -9.797 1.00 93.56 82 HIS A C 1
ATOM 640 O O . HIS A 1 82 ? 3.450 4.496 -9.789 1.00 93.56 82 HIS A O 1
ATOM 646 N N . SER A 1 83 ? 5.409 5.047 -10.790 1.00 93.50 83 SER A N 1
ATOM 647 C CA . SER A 1 83 ? 5.203 4.343 -12.060 1.00 93.50 83 SER A CA 1
ATOM 648 C C . SER A 1 83 ? 6.040 3.065 -12.154 1.00 93.50 83 SER A C 1
ATOM 650 O O . SER A 1 83 ? 7.216 3.040 -11.790 1.00 93.50 83 SER A O 1
ATOM 652 N N . PHE A 1 84 ? 5.442 1.988 -12.668 1.00 94.19 84 PHE A N 1
ATOM 653 C CA . PHE A 1 84 ? 6.078 0.674 -12.776 1.00 94.19 84 PHE A CA 1
ATOM 654 C C . PHE A 1 84 ? 5.613 -0.076 -14.027 1.00 94.19 84 PHE A C 1
ATOM 656 O O . PHE A 1 84 ? 4.487 0.105 -14.491 1.00 94.19 84 PHE A O 1
ATOM 663 N N . HIS A 1 85 ? 6.423 -1.008 -14.532 1.00 93.38 85 HIS A N 1
ATOM 664 C CA . HIS A 1 85 ? 5.933 -1.961 -15.529 1.00 93.38 85 HIS A CA 1
ATOM 665 C C . HIS A 1 85 ? 4.776 -2.784 -14.954 1.00 93.38 85 HIS A C 1
ATOM 667 O O . HIS A 1 85 ? 4.853 -3.236 -13.809 1.00 93.38 85 HIS A O 1
ATOM 673 N N . ALA A 1 86 ? 3.747 -3.050 -15.765 1.00 91.81 86 ALA A N 1
ATOM 674 C CA . ALA A 1 86 ? 2.620 -3.897 -15.363 1.00 91.81 86 ALA A CA 1
ATOM 675 C C . ALA A 1 86 ? 3.087 -5.278 -14.863 1.00 91.81 86 ALA A C 1
ATOM 677 O O . ALA A 1 86 ? 2.618 -5.763 -13.837 1.00 91.81 86 ALA A O 1
ATOM 678 N N . THR A 1 87 ? 4.083 -5.865 -15.532 1.00 92.06 87 THR A N 1
ATOM 679 C CA . THR A 1 87 ? 4.697 -7.150 -15.161 1.00 92.06 87 THR A CA 1
ATOM 680 C C . THR A 1 87 ? 5.457 -7.108 -13.836 1.00 92.06 87 THR A C 1
ATOM 682 O O . THR A 1 87 ? 5.647 -8.150 -13.219 1.00 92.06 87 THR A O 1
ATOM 685 N N . CYS A 1 88 ? 5.880 -5.928 -13.378 1.00 93.06 88 CYS A N 1
ATOM 686 C CA . CYS A 1 88 ? 6.604 -5.765 -12.122 1.00 93.06 88 CYS A CA 1
ATOM 687 C C . CYS A 1 88 ? 5.663 -5.455 -10.953 1.00 93.06 88 CYS A C 1
ATOM 689 O O . CYS A 1 88 ? 5.798 -6.052 -9.889 1.00 93.06 88 CYS A O 1
ATOM 691 N N . ILE A 1 89 ? 4.709 -4.534 -11.136 1.00 94.38 89 ILE A N 1
ATOM 692 C CA . ILE A 1 89 ? 3.856 -4.073 -10.031 1.00 94.38 89 ILE A CA 1
ATOM 693 C C . ILE A 1 89 ? 2.666 -4.986 -9.755 1.00 94.38 89 ILE A C 1
ATOM 695 O O . ILE A 1 89 ? 2.285 -5.127 -8.598 1.00 94.38 89 ILE A O 1
ATOM 699 N N . LEU A 1 90 ? 2.090 -5.643 -10.768 1.00 93.31 90 LEU A N 1
ATOM 700 C CA . LEU A 1 90 ? 0.938 -6.517 -10.537 1.00 93.31 90 LEU A CA 1
ATOM 701 C C . LEU A 1 90 ? 1.293 -7.705 -9.623 1.00 93.31 90 LEU A C 1
ATOM 703 O O . LEU A 1 90 ? 0.601 -7.878 -8.621 1.00 93.31 90 LEU A O 1
ATOM 707 N N . PRO A 1 91 ? 2.383 -8.475 -9.851 1.00 94.38 91 PRO A N 1
ATOM 708 C CA . PRO A 1 91 ? 2.762 -9.562 -8.942 1.00 94.38 91 PRO A CA 1
ATOM 709 C C . PRO A 1 91 ? 3.070 -9.093 -7.520 1.00 94.38 91 PRO A C 1
ATOM 711 O O . PRO A 1 91 ? 2.863 -9.846 -6.571 1.00 94.38 91 PRO A O 1
ATOM 714 N N . TRP A 1 92 ? 3.570 -7.863 -7.373 1.00 94.00 92 TRP A N 1
ATOM 715 C CA . TRP A 1 92 ? 3.783 -7.248 -6.069 1.00 94.00 92 TRP A CA 1
ATOM 716 C C . TRP A 1 92 ? 2.450 -6.989 -5.367 1.00 94.00 92 TRP A C 1
ATOM 718 O O . TRP A 1 92 ? 2.253 -7.452 -4.248 1.00 94.00 92 TRP A O 1
ATOM 728 N N . LEU A 1 93 ? 1.501 -6.341 -6.050 1.00 94.69 93 LEU A N 1
ATOM 729 C CA . LEU A 1 93 ? 0.208 -6.001 -5.459 1.00 94.69 93 LEU A CA 1
ATOM 730 C C . LEU A 1 93 ? -0.705 -7.212 -5.204 1.00 94.69 93 LEU A C 1
ATOM 732 O O . LEU A 1 93 ? -1.580 -7.155 -4.342 1.00 94.69 93 LEU A O 1
ATOM 736 N N . TYR A 1 94 ? -0.476 -8.327 -5.900 1.00 93.25 94 TYR A N 1
ATOM 737 C CA . TYR A 1 94 ? -1.095 -9.616 -5.574 1.00 93.25 94 TYR A CA 1
ATOM 738 C C . TYR A 1 94 ? -0.545 -10.255 -4.294 1.00 93.25 94 TYR A C 1
ATOM 740 O O . TYR A 1 94 ? -1.151 -11.193 -3.783 1.00 93.25 94 TYR A O 1
ATOM 748 N N . LYS A 1 95 ? 0.600 -9.790 -3.785 1.00 91.56 95 LYS A N 1
ATOM 749 C CA . LYS A 1 95 ? 1.197 -10.277 -2.536 1.00 91.56 95 LYS A CA 1
ATOM 750 C C . LYS A 1 95 ? 0.997 -9.304 -1.383 1.00 91.56 95 LYS A C 1
ATOM 752 O O . LYS A 1 95 ? 0.799 -9.768 -0.269 1.00 91.56 95 LYS A O 1
ATOM 757 N N . THR A 1 96 ? 1.078 -7.998 -1.637 1.00 93.56 96 THR A N 1
ATOM 758 C CA . THR A 1 96 ? 0.940 -6.950 -0.617 1.00 93.56 96 THR A 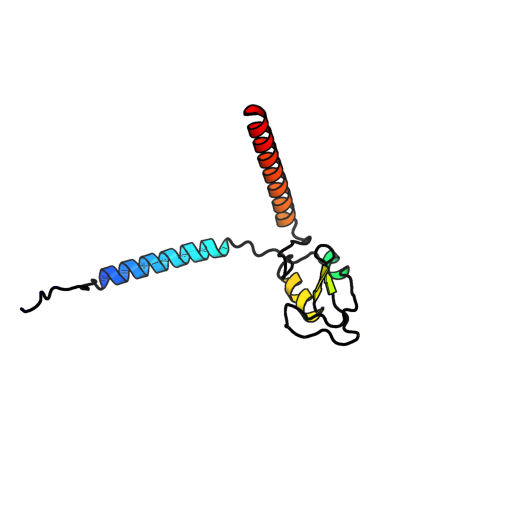CA 1
ATOM 759 C C . THR A 1 96 ? 0.212 -5.726 -1.165 1.00 93.56 96 THR A C 1
ATOM 761 O O . THR A 1 96 ? 0.421 -5.321 -2.301 1.00 93.56 96 THR A O 1
ATOM 764 N N . ASN A 1 97 ? -0.593 -5.049 -0.352 1.00 95.00 97 ASN A N 1
ATOM 765 C CA . ASN A 1 97 ? -1.311 -3.832 -0.744 1.00 95.00 97 ASN A CA 1
ATOM 766 C C . ASN A 1 97 ? -0.456 -2.549 -0.687 1.00 95.00 97 ASN A C 1
ATOM 768 O O . ASN A 1 97 ? -1.006 -1.453 -0.698 1.00 95.00 97 ASN A O 1
ATOM 772 N N . THR A 1 98 ? 0.873 -2.643 -0.611 1.00 94.88 98 THR A N 1
ATOM 773 C CA . THR A 1 98 ? 1.760 -1.495 -0.362 1.00 94.88 98 THR A CA 1
ATOM 774 C C . THR A 1 98 ? 2.550 -1.063 -1.589 1.00 94.88 98 THR A C 1
ATOM 776 O O . THR A 1 98 ? 3.008 -1.883 -2.384 1.00 94.88 98 THR A O 1
ATOM 779 N N . CYS A 1 99 ? 2.788 0.244 -1.726 1.00 95.00 99 CYS A N 1
ATOM 780 C CA . CYS A 1 99 ? 3.718 0.763 -2.727 1.00 95.00 99 CYS A CA 1
ATOM 781 C C . CYS A 1 99 ? 5.172 0.350 -2.402 1.00 95.00 99 CYS A C 1
ATOM 783 O O . CYS A 1 99 ? 5.638 0.661 -1.304 1.00 95.00 99 CYS A O 1
ATOM 785 N N . PRO A 1 100 ? 5.937 -0.227 -3.352 1.00 93.69 100 PRO A N 1
ATOM 786 C CA . PRO A 1 100 ? 7.352 -0.561 -3.142 1.00 93.69 100 PRO A CA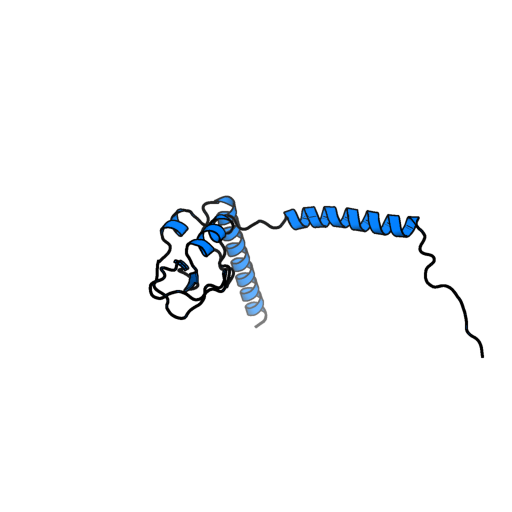 1
ATOM 787 C C . PRO A 1 100 ? 8.247 0.640 -2.794 1.00 93.69 100 PRO A C 1
ATOM 789 O O . PRO A 1 100 ? 9.286 0.465 -2.170 1.00 93.69 100 PRO A O 1
ATOM 792 N N . MET A 1 101 ? 7.851 1.851 -3.204 1.00 93.06 101 MET A N 1
ATOM 793 C CA . MET A 1 101 ? 8.657 3.070 -3.057 1.00 93.06 101 MET A CA 1
ATOM 794 C C . MET A 1 101 ? 8.368 3.828 -1.759 1.00 93.06 101 MET A C 1
ATOM 796 O O . MET A 1 101 ? 9.290 4.175 -1.032 1.00 93.06 101 MET A O 1
ATOM 800 N N . CYS A 1 102 ? 7.093 4.087 -1.452 1.00 94.69 102 CYS A N 1
ATOM 801 C CA . CYS A 1 102 ? 6.705 4.907 -0.295 1.00 94.69 102 CYS A CA 1
ATOM 802 C C . CYS A 1 102 ? 5.926 4.156 0.783 1.00 94.69 102 CYS A C 1
ATOM 804 O O . CYS A 1 102 ? 5.488 4.775 1.745 1.00 94.69 102 CYS A O 1
ATOM 806 N N . ARG A 1 103 ? 5.710 2.845 0.621 1.00 93.38 103 ARG A N 1
ATOM 807 C CA . ARG A 1 103 ? 4.958 1.993 1.559 1.00 93.38 103 ARG A CA 1
ATOM 808 C C . ARG A 1 103 ? 3.498 2.397 1.786 1.00 93.38 103 ARG A C 1
ATOM 810 O O . ARG A 1 103 ? 2.850 1.798 2.632 1.00 93.38 103 ARG A O 1
ATOM 817 N N . TYR A 1 104 ? 2.961 3.342 1.009 1.00 94.56 104 TYR A N 1
ATOM 818 C CA . TYR A 1 104 ? 1.544 3.702 1.068 1.00 94.56 104 TYR A CA 1
ATOM 819 C C . TYR A 1 104 ? 0.663 2.467 0.849 1.00 94.56 104 TYR A C 1
ATOM 821 O O . TYR A 1 104 ? 0.875 1.732 -0.122 1.00 94.56 104 TYR A O 1
ATOM 829 N N . GLU A 1 105 ? -0.300 2.262 1.746 1.00 94.44 105 GLU A N 1
ATOM 830 C CA . GLU A 1 105 ? -1.241 1.144 1.729 1.00 94.44 105 GLU A CA 1
ATOM 831 C C . GLU A 1 105 ? -2.471 1.465 0.877 1.00 94.44 105 GLU A C 1
ATOM 833 O O . GLU A 1 105 ? -3.139 2.480 1.059 1.00 94.44 105 GLU A O 1
ATOM 838 N N . TYR A 1 106 ? -2.794 0.567 -0.045 1.00 94.88 106 TYR A N 1
ATOM 839 C CA . TYR A 1 106 ? -3.990 0.622 -0.877 1.00 94.88 106 TYR A CA 1
ATOM 840 C C . TYR A 1 106 ? -5.122 -0.227 -0.280 1.00 94.88 106 TYR A C 1
ATOM 842 O O . TYR A 1 106 ? -4.874 -1.059 0.597 1.00 94.88 106 TYR A O 1
ATOM 850 N N . PRO A 1 107 ? -6.377 -0.029 -0.717 1.00 95.00 107 PRO A N 1
ATOM 851 C CA . PRO A 1 107 ? -7.494 -0.851 -0.261 1.00 95.00 107 PRO A CA 1
ATOM 852 C C . PRO A 1 107 ? -7.269 -2.340 -0.549 1.00 95.00 107 PRO A C 1
ATOM 854 O O . PRO A 1 107 ? -6.718 -2.690 -1.598 1.00 95.00 107 PRO A O 1
ATOM 857 N N . THR A 1 108 ? -7.714 -3.205 0.357 1.00 95.81 108 THR A N 1
ATOM 858 C CA . THR A 1 108 ? -7.745 -4.666 0.193 1.00 95.81 108 THR A CA 1
ATOM 859 C C . THR A 1 108 ? -9.185 -5.190 0.202 1.00 95.81 108 THR A C 1
ATOM 861 O O . THR A 1 108 ? -10.106 -4.480 0.593 1.00 95.81 108 THR A O 1
ATOM 864 N N . ASP A 1 109 ? -9.382 -6.427 -0.257 1.00 94.94 109 ASP A N 1
ATOM 865 C CA . ASP A 1 109 ? -10.667 -7.134 -0.152 1.00 94.94 109 ASP A CA 1
ATOM 866 C C . ASP A 1 109 ? -10.813 -7.873 1.204 1.00 94.94 109 ASP A C 1
ATOM 868 O O . ASP A 1 109 ? -11.839 -8.503 1.459 1.00 94.94 109 ASP A O 1
ATOM 872 N N . ASP A 1 110 ? -9.794 -7.822 2.072 1.00 94.50 110 ASP A N 1
ATOM 873 C CA . ASP A 1 110 ? -9.805 -8.400 3.421 1.00 94.50 110 ASP A CA 1
ATOM 874 C C . ASP A 1 110 ? -10.498 -7.458 4.425 1.00 94.50 110 ASP A C 1
ATOM 876 O O . ASP A 1 110 ? -9.947 -6.429 4.823 1.00 94.50 110 ASP A O 1
ATOM 880 N N . PHE A 1 111 ? -11.719 -7.817 4.833 1.00 93.75 111 PHE A N 1
ATOM 881 C CA . PHE A 1 111 ? -12.529 -7.024 5.762 1.00 93.75 111 PHE A CA 1
ATOM 882 C C . PHE A 1 111 ? -11.891 -6.883 7.150 1.00 93.75 111 PHE A C 1
ATOM 884 O O . PHE A 1 111 ? -11.923 -5.796 7.722 1.00 93.75 111 PHE A O 1
ATOM 891 N N . GLU A 1 112 ? -11.295 -7.952 7.683 1.00 93.62 112 GLU A N 1
ATOM 892 C CA . GLU A 1 112 ? -10.707 -7.946 9.027 1.00 93.62 112 GLU A CA 1
ATOM 893 C C . GLU A 1 112 ? -9.501 -7.004 9.082 1.00 93.62 112 GLU A C 1
ATOM 895 O O . GLU A 1 112 ? -9.341 -6.220 10.022 1.00 93.62 112 GLU A O 1
ATOM 900 N N . TYR A 1 113 ? -8.668 -7.026 8.040 1.00 92.38 113 TYR A N 1
ATOM 901 C CA . TYR A 1 113 ? -7.544 -6.106 7.921 1.00 92.38 113 TYR A CA 1
ATOM 902 C C . TYR A 1 113 ? -7.999 -4.645 7.783 1.00 92.38 113 TYR A C 1
ATOM 904 O O . TYR A 1 113 ? -7.447 -3.763 8.445 1.00 92.38 113 TYR A O 1
ATOM 912 N N . GLU A 1 114 ? -9.007 -4.380 6.950 1.00 94.00 114 GLU A N 1
ATOM 913 C CA . GLU A 1 114 ? -9.571 -3.040 6.744 1.00 94.00 114 GLU A CA 1
ATOM 914 C C . GLU A 1 114 ? -10.211 -2.474 8.017 1.00 94.00 114 GLU A C 1
ATOM 916 O O . GLU A 1 114 ? -9.967 -1.322 8.389 1.00 94.00 114 GLU A O 1
ATOM 921 N N . GLU A 1 115 ? -10.974 -3.296 8.737 1.00 95.44 115 GLU A N 1
ATOM 922 C CA . GLU A 1 115 ? -11.577 -2.922 10.013 1.00 95.44 115 GLU A CA 1
ATOM 923 C C . GLU A 1 115 ? -10.499 -2.634 11.060 1.00 95.44 115 GLU A C 1
ATOM 925 O O . GLU A 1 115 ? -10.532 -1.588 11.714 1.00 95.44 115 GLU A O 1
ATOM 930 N N . LYS A 1 116 ? -9.474 -3.490 11.160 1.00 93.06 116 LYS A N 1
ATOM 931 C CA . LYS A 1 116 ? -8.324 -3.252 12.038 1.00 93.06 116 LYS A CA 1
ATOM 932 C C . LYS A 1 116 ? -7.611 -1.941 11.704 1.00 93.06 116 LYS A C 1
ATOM 934 O O . LYS A 1 116 ? -7.277 -1.181 12.615 1.00 93.06 116 LYS A O 1
ATOM 939 N N . ARG A 1 117 ? -7.395 -1.651 10.416 1.00 92.38 117 ARG A N 1
ATOM 940 C CA . ARG A 1 117 ? -6.785 -0.395 9.956 1.00 92.38 117 ARG A CA 1
ATOM 941 C C . ARG A 1 117 ? -7.613 0.814 10.394 1.00 92.38 117 ARG A C 1
ATOM 943 O O . ARG A 1 117 ? -7.061 1.755 10.958 1.00 92.38 117 ARG A O 1
ATOM 950 N N . ARG A 1 118 ? -8.935 0.751 10.222 1.00 94.94 118 ARG A N 1
ATOM 951 C CA . ARG A 1 118 ? -9.871 1.807 10.636 1.00 94.94 118 ARG A CA 1
ATOM 952 C C .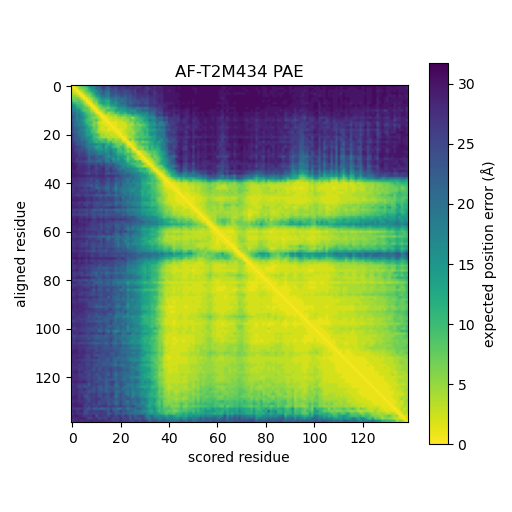 ARG A 1 118 ? -9.917 1.997 12.155 1.00 94.94 118 ARG A C 1
ATOM 954 O O . ARG A 1 118 ? -10.085 3.118 12.628 1.00 94.94 118 ARG A O 1
ATOM 961 N N . LEU A 1 119 ? -9.846 0.918 12.933 1.00 95.75 119 LEU A N 1
ATOM 962 C CA . LEU A 1 119 ? -9.824 0.987 14.398 1.00 95.75 119 LEU A CA 1
ATOM 963 C C . LEU A 1 119 ? -8.541 1.651 14.901 1.00 95.75 119 LEU A C 1
ATOM 965 O O . LEU A 1 119 ? -8.625 2.562 15.719 1.00 95.75 119 LEU A O 1
ATOM 969 N N . LYS A 1 120 ? -7.387 1.262 14.347 1.00 93.06 120 LYS A N 1
ATOM 970 C CA . LYS A 1 120 ? -6.091 1.865 14.679 1.00 93.06 120 LYS A CA 1
ATOM 971 C C . LYS A 1 120 ? -6.054 3.364 14.368 1.00 93.06 120 LYS A C 1
ATOM 973 O O . LYS A 1 120 ? -5.533 4.142 15.155 1.00 93.06 120 LYS A O 1
ATOM 978 N N . GLU A 1 121 ? -6.626 3.780 13.240 1.00 94.75 121 GLU A N 1
ATOM 979 C CA . GLU A 1 121 ? -6.720 5.200 12.883 1.00 94.75 121 GLU A CA 1
ATOM 980 C C . GLU A 1 121 ? -7.581 5.989 13.883 1.00 94.75 121 GLU A C 1
ATOM 982 O O . GLU A 1 121 ? -7.173 7.054 14.338 1.00 94.75 121 GLU A O 1
ATOM 987 N N . LYS A 1 122 ? -8.731 5.443 14.302 1.00 96.75 122 LYS A N 1
ATOM 988 C CA . LYS A 1 122 ? -9.578 6.065 15.338 1.00 96.75 122 LYS A CA 1
ATOM 989 C C . LYS A 1 122 ? -8.887 6.158 16.699 1.00 96.75 122 LYS A C 1
ATOM 991 O O . LYS A 1 122 ? -9.133 7.105 17.440 1.00 96.75 122 LYS A O 1
ATOM 996 N N . GLU A 1 123 ? -8.088 5.157 17.053 1.00 97.19 123 GLU A N 1
ATOM 997 C CA . GLU A 1 123 ? -7.291 5.160 18.280 1.00 97.19 123 GLU A CA 1
ATOM 998 C C . GLU A 1 123 ? -6.219 6.252 18.228 1.00 97.19 123 GLU A C 1
ATOM 1000 O O . GLU A 1 123 ? -6.192 7.096 19.117 1.00 97.19 123 GLU A O 1
ATOM 1005 N N . SER A 1 124 ? -5.461 6.334 17.130 1.00 95.44 124 SER A N 1
ATOM 1006 C 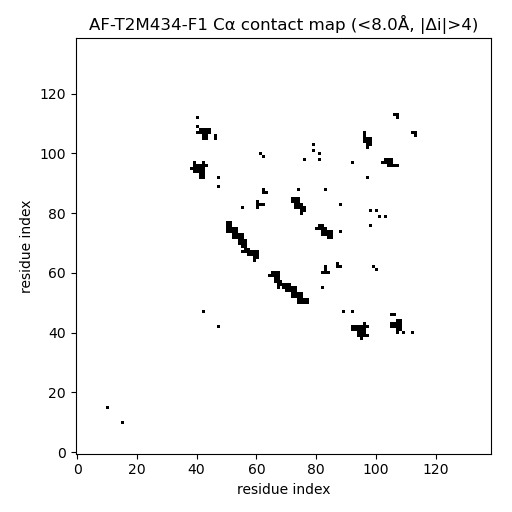CA . SER A 1 124 ? -4.473 7.398 16.905 1.00 95.44 124 SER A CA 1
ATOM 1007 C C . SER A 1 124 ? -5.094 8.797 16.973 1.00 95.44 124 SER A C 1
ATOM 1009 O O . SER A 1 124 ? -4.522 9.685 17.590 1.00 95.44 124 SER A O 1
ATOM 1011 N N . GLN A 1 125 ? -6.281 8.994 16.390 1.00 96.50 125 GLN A N 1
ATOM 1012 C CA . GLN A 1 125 ? -7.004 10.272 16.470 1.00 96.50 125 GLN A CA 1
ATOM 1013 C C . GLN A 1 125 ? -7.433 10.613 17.902 1.00 96.50 125 GLN A C 1
ATOM 1015 O O . GLN A 1 125 ? -7.436 11.776 18.298 1.00 96.50 125 GLN A O 1
ATOM 1020 N N . ARG A 1 126 ? -7.825 9.606 18.695 1.00 97.25 126 ARG A N 1
ATOM 1021 C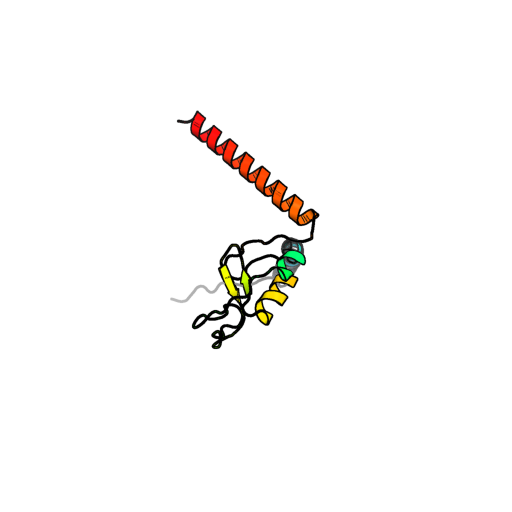 CA . ARG A 1 126 ? -8.165 9.807 20.108 1.00 97.25 126 ARG A CA 1
ATOM 1022 C C . ARG A 1 126 ? -6.930 10.210 20.905 1.00 97.25 126 ARG A C 1
ATOM 1024 O O . ARG A 1 126 ? -7.042 11.090 21.748 1.00 97.25 126 ARG A O 1
ATOM 1031 N N . GLU A 1 127 ? -5.800 9.552 20.668 1.00 96.25 127 GLU A N 1
ATOM 1032 C CA . GLU A 1 127 ? -4.528 9.871 21.319 1.00 96.25 127 GLU A CA 1
ATOM 1033 C C . GLU A 1 127 ? -4.087 11.298 20.990 1.00 96.25 127 GLU A C 1
ATOM 1035 O O . GLU A 1 127 ? -3.839 12.072 21.908 1.00 96.25 127 GLU A O 1
ATOM 1040 N N . GLU A 1 128 ? -4.122 11.689 19.714 1.00 96.62 128 GLU A N 1
ATOM 1041 C CA . GLU A 1 128 ? -3.824 13.058 19.276 1.00 96.62 128 GLU A CA 1
ATOM 1042 C C . GLU A 1 128 ? -4.740 14.086 19.961 1.00 96.62 128 GLU A C 1
ATOM 1044 O O . GLU A 1 128 ? -4.264 15.052 20.549 1.00 96.62 128 GLU A O 1
ATOM 1049 N N . MET A 1 129 ? -6.053 13.834 20.003 1.00 96.31 129 MET A N 1
ATOM 1050 C CA . MET A 1 129 ? -7.006 14.706 20.702 1.00 96.31 129 MET A CA 1
ATOM 1051 C C . MET A 1 129 ? -6.718 14.812 22.212 1.00 96.31 129 MET A C 1
ATOM 1053 O O . MET A 1 129 ? -6.904 15.872 22.814 1.00 96.31 129 MET A O 1
ATOM 1057 N N . LEU A 1 130 ? -6.288 13.720 22.852 1.00 95.50 130 LEU A N 1
ATOM 1058 C CA . LEU A 1 130 ? -5.903 13.728 24.265 1.00 95.50 130 LEU A CA 1
ATOM 1059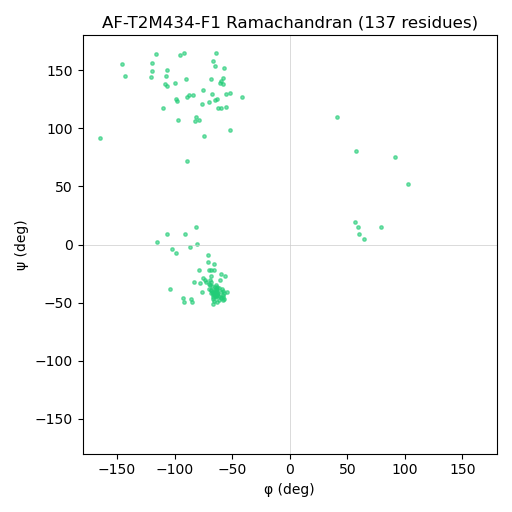 C C . LEU A 1 130 ? -4.620 14.536 24.490 1.00 95.50 130 LEU A C 1
ATOM 1061 O O . LEU A 1 130 ? -4.533 15.261 25.481 1.00 95.50 130 LEU A O 1
ATOM 1065 N N . GLU A 1 131 ? -3.650 14.445 23.580 1.00 94.94 131 GLU A N 1
ATOM 1066 C CA . GLU A 1 131 ? -2.421 15.242 23.619 1.00 94.94 131 GLU A CA 1
ATOM 1067 C C . GLU A 1 131 ? -2.704 16.733 23.413 1.00 94.94 131 GLU A C 1
ATOM 1069 O O . GLU A 1 131 ? -2.185 17.567 24.155 1.00 94.94 131 GLU A O 1
ATOM 1074 N N . GLU A 1 132 ? -3.575 17.084 22.467 1.00 96.50 132 GLU A N 1
ATOM 1075 C CA . GLU A 1 132 ? -4.035 18.461 22.271 1.00 96.50 132 GLU A CA 1
ATOM 1076 C C . GLU A 1 132 ? -4.684 19.022 23.542 1.00 96.50 132 GLU A C 1
ATOM 1078 O O . GLU A 1 132 ? -4.359 20.133 23.975 1.00 96.50 132 GLU A O 1
ATOM 1083 N N . LEU A 1 133 ? -5.552 18.234 24.188 1.00 96.00 133 LEU A N 1
ATOM 1084 C CA . LEU A 1 133 ? -6.176 18.619 25.453 1.00 96.00 133 LEU A CA 1
ATOM 1085 C C . LEU A 1 133 ? -5.138 18.783 26.571 1.00 96.00 133 LEU A C 1
ATOM 1087 O O . LEU A 1 133 ? -5.205 19.755 27.326 1.00 96.00 133 LEU A O 1
ATOM 1091 N N . HIS A 1 134 ? -4.168 17.866 26.666 1.00 91.06 134 HIS A N 1
ATOM 1092 C CA . HIS A 1 134 ? -3.067 17.960 27.623 1.00 91.06 134 HIS A CA 1
ATOM 1093 C C . HIS A 1 134 ? -2.286 19.265 27.417 1.00 91.06 134 HIS A C 1
ATOM 1095 O O . HIS A 1 134 ? -2.097 20.027 28.361 1.00 91.06 134 HIS A O 1
ATOM 1101 N N . ASN A 1 135 ? -1.927 19.595 26.177 1.00 91.25 135 ASN A N 1
ATOM 1102 C CA . ASN A 1 135 ? -1.182 20.812 25.859 1.00 91.25 135 ASN A CA 1
ATOM 1103 C C . ASN A 1 135 ? -1.977 22.091 26.174 1.00 91.25 135 ASN A C 1
ATOM 1105 O O . ASN A 1 135 ? -1.408 23.049 26.695 1.00 91.25 135 ASN A O 1
ATOM 1109 N N . SER A 1 136 ? -3.292 22.100 25.934 1.00 92.25 136 SER A N 1
ATOM 1110 C CA . SER A 1 136 ? -4.156 23.238 26.272 1.00 92.25 136 SER A CA 1
ATOM 1111 C C . SER A 1 136 ? -4.326 23.455 27.780 1.00 92.25 136 SER A C 1
ATOM 1113 O O . SER A 1 136 ? -4.601 24.580 28.182 1.00 92.25 136 SER A O 1
ATOM 1115 N N . MET A 1 137 ? -4.213 22.413 28.612 1.00 89.50 137 MET A N 1
ATOM 1116 C CA . MET A 1 137 ? -4.360 22.532 30.071 1.00 89.50 137 MET A CA 1
ATOM 1117 C C . MET A 1 137 ? -3.097 23.092 30.749 1.00 89.50 137 MET A C 1
ATOM 1119 O O . MET A 1 137 ? -3.180 23.626 31.855 1.00 89.50 137 MET A O 1
ATOM 1123 N N . PHE A 1 138 ? -1.942 22.976 30.090 1.00 80.62 138 PHE A N 1
ATOM 1124 C CA . PHE A 1 138 ? -0.638 23.441 30.577 1.00 80.62 138 PHE A CA 1
ATOM 1125 C C . PHE A 1 138 ? -0.116 24.705 29.859 1.00 80.62 138 PHE A C 1
ATOM 1127 O O . PHE A 1 138 ? 1.034 25.089 30.080 1.00 80.62 138 PHE A O 1
ATOM 1134 N N . SER A 1 139 ? -0.952 25.349 29.031 1.00 62.12 139 SER A N 1
ATOM 1135 C CA . SER A 1 139 ? -0.699 26.643 28.366 1.00 62.12 139 SER A CA 1
ATOM 1136 C C . SER A 1 139 ? -1.440 27.777 29.069 1.00 62.12 139 SER A C 1
ATOM 1138 O O . SER A 1 139 ? -0.855 28.876 29.185 1.00 62.12 139 SER A O 1
#

Radius of gyration: 25.99 Å; Cα contacts (8 Å, |Δi|>4): 133; chains: 1; bounding box: 73×54×59 Å

pLDDT: mean 81.24, std 17.96, range [37.47, 97.25]

Mean predicted aligned error: 13.36 Å

Foldseek 3Di:
DDDDDDDDDPCPPVNVVVVVVVVVVVVVVVVVVVVVPPQAAAAAPVQLVPFDWDQDAQDAAPQVRHGADHRQTWTARDPPRHTHHPVRVVVVNNRHQADPPPRDGHHHPDPVVVVVVVVVVVVVVVVVVVVVVVVVVVD

Solvent-accessible surface area (backbone atoms only — not comparable to full-atom values): 8252 Å² total; per-residue (Å²): 138,85,78,91,82,81,88,86,80,90,73,49,71,66,56,55,48,48,52,50,50,50,51,50,54,50,45,52,54,46,44,56,55,57,67,61,56,77,71,51,55,34,35,18,70,67,60,63,74,66,51,48,74,44,77,52,68,87,48,57,21,84,87,79,69,44,69,41,48,92,80,37,69,23,34,34,41,89,89,80,64,54,57,28,44,52,86,60,47,49,68,46,31,66,55,24,19,49,40,93,87,78,58,54,74,52,67,50,76,51,63,69,61,51,50,50,52,55,50,52,52,55,49,52,52,51,51,52,54,49,50,53,51,54,52,63,77,78,107

InterPro domains:
  IPR001841 Zinc finger, RING-type [PF13639] (60-103)
  IPR001841 Zinc finger, RING-type [PS50089] (61-103)
  IPR001841 Zinc finger, RING-type [SM00184] (61-102)
  IPR013083 Zinc finger, RING/FYVE/PHD-type [G3DSA:3.30.40.10] (25-110)